Protein AF-A0A0B8QEK5-F1 (afdb_monomer)

Structure (mmCIF, N/CA/C/O backbone):
data_AF-A0A0B8QEK5-F1
#
_entry.id   AF-A0A0B8QEK5-F1
#
loop_
_atom_site.group_PDB
_atom_site.id
_atom_site.type_symbol
_atom_site.label_atom_id
_atom_site.label_alt_id
_atom_site.label_comp_id
_atom_site.label_asym_id
_atom_site.label_entity_id
_atom_site.label_seq_id
_atom_site.pdbx_PDB_ins_code
_atom_site.Cartn_x
_atom_site.Cartn_y
_atom_site.Cartn_z
_atom_site.occupancy
_atom_site.B_iso_or_equiv
_atom_site.auth_seq_id
_atom_site.auth_comp_id
_atom_site.auth_asym_id
_atom_site.auth_atom_id
_atom_site.pdbx_PDB_model_num
ATOM 1 N N . MET A 1 1 ? -25.138 12.484 -10.627 1.00 32.81 1 MET A N 1
ATOM 2 C CA . MET A 1 1 ? -24.199 11.336 -10.615 1.00 32.81 1 MET A CA 1
ATOM 3 C C . MET A 1 1 ? -23.632 11.216 -9.204 1.00 32.81 1 MET A C 1
ATOM 5 O O . MET A 1 1 ? -22.888 12.097 -8.794 1.00 32.81 1 MET A O 1
ATOM 9 N N . LYS A 1 2 ? -24.055 10.220 -8.413 1.00 29.12 2 LYS A N 1
ATOM 10 C CA . LYS A 1 2 ? -23.562 10.038 -7.037 1.00 29.12 2 LYS A CA 1
ATOM 11 C C . 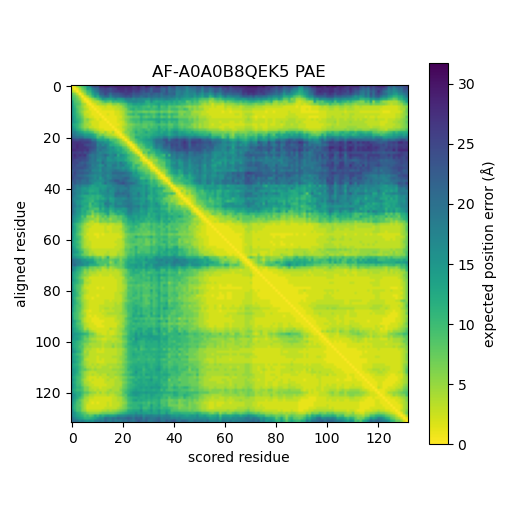LYS A 1 2 ? -22.116 9.535 -7.112 1.00 29.12 2 LYS A C 1
ATOM 13 O O . LYS A 1 2 ? -21.895 8.379 -7.458 1.00 29.12 2 LYS A O 1
ATOM 18 N N . LYS A 1 3 ? -21.126 10.395 -6.843 1.00 40.28 3 LYS A N 1
ATOM 19 C CA . LYS A 1 3 ? -19.766 9.933 -6.532 1.00 40.28 3 LYS A CA 1
ATOM 20 C C . LYS A 1 3 ? -19.880 9.174 -5.212 1.00 40.28 3 LYS A C 1
ATOM 22 O O . LYS A 1 3 ? -19.973 9.802 -4.166 1.00 40.28 3 LYS A O 1
ATOM 27 N N . SER A 1 4 ? -19.983 7.848 -5.280 1.00 42.09 4 SER A N 1
ATOM 28 C CA . SER A 1 4 ? -19.923 6.994 -4.094 1.00 42.09 4 SER A CA 1
ATOM 29 C C . SER A 1 4 ? -18.626 7.340 -3.367 1.00 42.09 4 SER A C 1
ATOM 31 O O . SER A 1 4 ? -17.552 7.192 -3.957 1.00 42.09 4 SER A O 1
ATOM 33 N N . GLN A 1 5 ? -18.730 7.891 -2.156 1.00 52.62 5 GLN A N 1
ATOM 34 C CA . GLN A 1 5 ? -17.585 8.110 -1.278 1.00 52.62 5 GLN A CA 1
ATOM 35 C C . GLN A 1 5 ? -17.054 6.724 -0.914 1.00 52.62 5 GLN A C 1
ATOM 37 O O . GLN A 1 5 ? -17.600 6.052 -0.048 1.00 52.62 5 GLN A O 1
ATOM 42 N N . ARG A 1 6 ? -16.074 6.245 -1.679 1.00 66.69 6 ARG A N 1
ATOM 43 C CA . ARG A 1 6 ? -15.363 5.005 -1.377 1.00 66.69 6 ARG A CA 1
ATOM 44 C C . ARG A 1 6 ? -14.331 5.320 -0.309 1.00 66.69 6 ARG A C 1
ATOM 46 O O . ARG A 1 6 ? -13.632 6.327 -0.442 1.00 66.69 6 ARG A O 1
ATOM 53 N N . VAL A 1 7 ? -14.222 4.466 0.707 1.00 71.38 7 VAL A N 1
ATOM 54 C CA . VAL A 1 7 ? -13.161 4.585 1.714 1.00 71.38 7 VAL A CA 1
ATOM 55 C C . VAL A 1 7 ? -11.827 4.483 0.985 1.00 71.38 7 VAL A C 1
ATOM 57 O O . VAL A 1 7 ? -11.524 3.464 0.356 1.00 71.38 7 VAL A O 1
ATOM 60 N N . THR A 1 8 ? -11.073 5.576 1.007 1.00 80.81 8 THR A N 1
ATOM 61 C CA . THR A 1 8 ? -9.829 5.725 0.254 1.00 80.81 8 THR A CA 1
ATOM 62 C C . THR A 1 8 ? -8.694 5.983 1.233 1.00 80.81 8 THR A C 1
ATOM 64 O O . THR A 1 8 ? -8.921 6.647 2.234 1.00 80.81 8 THR A O 1
ATOM 67 N N . ALA A 1 9 ? -7.505 5.458 0.954 1.00 84.88 9 ALA A N 1
ATOM 68 C CA . ALA A 1 9 ? -6.280 5.725 1.705 1.00 84.88 9 ALA A CA 1
ATOM 69 C C . ALA A 1 9 ? -5.104 5.898 0.738 1.00 84.88 9 ALA A C 1
ATOM 71 O O . ALA A 1 9 ? -5.163 5.412 -0.397 1.00 84.88 9 ALA A O 1
ATOM 72 N N . SER A 1 10 ? -4.042 6.562 1.178 1.00 84.69 10 SER A N 1
ATOM 73 C CA . SER A 1 10 ? -2.761 6.664 0.486 1.00 84.69 10 SER A CA 1
ATOM 74 C C . SER A 1 10 ? -1.644 5.951 1.251 1.00 84.69 10 SER A C 1
ATOM 76 O O . SER A 1 10 ? -1.680 5.821 2.474 1.00 84.69 10 SER A O 1
ATOM 78 N N . PHE A 1 11 ? -0.669 5.427 0.514 1.00 86.94 11 PHE A N 1
ATOM 79 C CA . PHE A 1 11 ? 0.490 4.745 1.072 1.00 86.94 11 PHE A CA 1
ATOM 80 C C . PHE A 1 11 ? 1.716 5.019 0.203 1.00 86.94 11 PHE A C 1
ATOM 82 O O . PHE A 1 11 ? 1.698 4.765 -1.002 1.00 86.94 11 PHE A O 1
ATOM 89 N N . ASP A 1 12 ? 2.780 5.522 0.819 1.00 86.44 12 ASP A N 1
ATOM 90 C CA . ASP A 1 12 ? 4.050 5.781 0.147 1.00 86.44 12 ASP A CA 1
ATOM 91 C C . ASP A 1 12 ? 4.998 4.596 0.377 1.00 86.44 12 ASP A C 1
ATOM 93 O O . ASP A 1 12 ? 5.559 4.417 1.459 1.00 86.44 12 ASP A O 1
ATOM 97 N N . TYR A 1 13 ? 5.136 3.734 -0.634 1.00 87.38 13 TYR A N 1
ATOM 98 C CA . TYR A 1 13 ? 6.005 2.563 -0.543 1.00 87.38 13 TYR A CA 1
ATOM 99 C C . TYR A 1 13 ? 7.488 2.948 -0.587 1.00 87.38 13 TYR A C 1
ATOM 101 O O . TYR A 1 13 ? 8.309 2.260 0.016 1.00 87.38 13 TYR A O 1
ATOM 109 N N . THR A 1 14 ? 7.836 4.060 -1.241 1.00 83.06 14 THR A N 1
ATOM 110 C CA . THR A 1 14 ? 9.199 4.611 -1.249 1.00 83.06 14 THR A CA 1
ATOM 111 C C . THR A 1 14 ? 9.624 4.974 0.161 1.00 83.06 14 THR A C 1
ATOM 113 O O . THR A 1 14 ? 10.667 4.522 0.643 1.00 83.06 14 THR A O 1
ATOM 116 N N . ASP A 1 15 ? 8.771 5.736 0.840 1.00 81.50 15 ASP A N 1
ATOM 117 C CA . ASP A 1 15 ? 9.000 6.142 2.216 1.00 81.50 15 ASP A CA 1
ATOM 118 C C . ASP A 1 15 ? 9.014 4.925 3.152 1.00 81.50 15 ASP A C 1
ATOM 120 O O . ASP A 1 15 ? 9.889 4.800 4.012 1.00 81.50 15 ASP A O 1
ATOM 124 N N . PHE A 1 16 ? 8.125 3.952 2.926 1.00 82.81 16 PHE A N 1
ATOM 125 C CA . PHE A 1 16 ? 8.116 2.707 3.688 1.00 82.81 16 PHE A CA 1
ATOM 126 C C . PHE A 1 16 ? 9.439 1.941 3.561 1.00 82.81 16 PHE A C 1
ATOM 128 O O . PHE A 1 16 ? 9.988 1.501 4.574 1.00 82.81 16 PHE A O 1
ATOM 135 N N . LEU A 1 17 ? 9.982 1.788 2.349 1.00 80.88 17 LEU A N 1
ATOM 136 C CA . LEU A 1 17 ? 11.250 1.088 2.140 1.00 80.88 17 LEU A CA 1
ATOM 137 C C . LEU A 1 17 ? 12.408 1.809 2.833 1.00 80.88 17 LEU A C 1
ATOM 139 O O . LEU A 1 17 ? 13.180 1.157 3.544 1.00 80.88 17 LEU A O 1
ATOM 143 N N . ALA A 1 18 ? 12.485 3.138 2.699 1.00 76.50 18 ALA A N 1
ATOM 144 C CA . ALA A 1 18 ? 13.494 3.951 3.375 1.00 76.50 18 ALA A CA 1
ATOM 145 C C . ALA A 1 18 ? 13.472 3.723 4.897 1.00 76.50 18 ALA A C 1
ATOM 147 O O . ALA A 1 18 ? 14.514 3.465 5.507 1.00 76.50 18 ALA A O 1
ATOM 148 N N . HIS A 1 19 ? 12.283 3.710 5.499 1.00 70.81 19 HIS A N 1
ATOM 149 C CA . HIS A 1 19 ? 12.111 3.587 6.947 1.00 70.81 19 HIS A CA 1
ATOM 150 C C . HIS A 1 19 ? 12.159 2.147 7.473 1.00 70.81 19 HIS A C 1
ATOM 152 O O . HIS A 1 19 ? 12.571 1.921 8.609 1.00 70.81 19 HIS A O 1
ATOM 158 N N . SER A 1 20 ? 11.821 1.146 6.658 1.00 65.31 20 SER A N 1
ATOM 159 C CA . SER A 1 20 ? 11.942 -0.270 7.034 1.00 65.31 20 SER A CA 1
ATOM 160 C C . SER A 1 20 ? 13.398 -0.691 7.304 1.00 65.31 20 SER A C 1
ATOM 162 O O . SER A 1 20 ? 13.641 -1.640 8.053 1.00 65.31 20 SER A O 1
ATOM 164 N N . SER A 1 21 ? 14.365 0.041 6.735 1.00 56.09 21 SER A N 1
ATOM 165 C CA . SER A 1 21 ? 15.806 -0.200 6.873 1.00 56.09 21 SER A CA 1
ATOM 166 C C . SER A 1 21 ? 16.438 0.405 8.140 1.00 56.09 21 SER A C 1
ATOM 168 O O . SER A 1 21 ? 17.497 -0.052 8.574 1.00 56.09 21 SER A O 1
ATOM 170 N N . ALA A 1 22 ? 15.781 1.380 8.784 1.00 48.72 22 ALA A N 1
ATOM 171 C CA . ALA A 1 22 ? 16.305 2.115 9.934 1.00 48.72 22 ALA A CA 1
ATOM 172 C C . ALA A 1 22 ? 15.304 2.094 11.106 1.00 48.72 22 ALA A C 1
ATOM 174 O O . ALA A 1 22 ? 14.267 2.747 11.089 1.00 48.72 22 ALA A O 1
ATOM 175 N N . SER A 1 23 ? 15.614 1.350 12.173 1.00 46.59 23 SER A N 1
ATOM 176 C CA . SER A 1 23 ? 14.868 1.455 13.444 1.00 46.59 23 SER A CA 1
ATOM 177 C C . SER A 1 23 ? 15.036 2.869 14.032 1.00 46.59 23 SER A C 1
ATOM 179 O O . SER A 1 23 ? 16.160 3.370 13.974 1.00 46.59 23 SER A O 1
ATOM 181 N N . PRO A 1 24 ? 14.013 3.522 14.637 1.00 50.78 24 PRO A N 1
ATOM 182 C CA . PRO A 1 24 ? 12.966 2.946 15.490 1.00 50.78 24 PRO A CA 1
ATOM 183 C C . PRO A 1 24 ? 11.511 3.284 15.085 1.00 50.78 24 PRO A C 1
ATOM 185 O O . PRO A 1 24 ? 11.176 4.404 14.710 1.00 50.78 24 PRO A O 1
ATOM 188 N N . ARG A 1 25 ? 10.625 2.300 15.304 1.00 52.59 25 ARG A N 1
ATOM 189 C CA . ARG A 1 25 ? 9.188 2.200 14.946 1.00 52.59 25 ARG A CA 1
ATOM 190 C C . ARG A 1 25 ? 8.222 3.301 15.458 1.00 52.59 25 ARG A C 1
ATOM 192 O O . ARG A 1 25 ? 7.019 3.100 15.381 1.00 52.59 25 ARG A O 1
ATOM 199 N N . TRP A 1 26 ? 8.697 4.421 16.011 1.00 50.25 26 TRP A N 1
ATOM 200 C CA . TRP A 1 26 ? 7.868 5.307 16.855 1.00 50.25 26 TRP A CA 1
ATOM 201 C C . TRP A 1 26 ? 7.942 6.813 16.540 1.00 50.25 26 TRP A C 1
ATOM 203 O O . TRP A 1 26 ? 7.374 7.599 17.286 1.00 50.25 26 TRP A O 1
ATOM 213 N N . ARG A 1 27 ? 8.621 7.261 15.470 1.00 50.34 27 ARG A N 1
ATOM 214 C CA . ARG A 1 27 ? 8.819 8.712 15.220 1.00 50.34 27 ARG A CA 1
ATOM 215 C C . ARG A 1 27 ? 7.979 9.346 14.101 1.00 50.34 27 ARG A C 1
ATOM 217 O O . ARG A 1 27 ? 8.157 10.535 13.864 1.00 50.34 27 ARG A O 1
ATOM 224 N N . PHE A 1 28 ? 7.083 8.608 13.437 1.00 50.16 28 PHE A N 1
ATOM 225 C CA . PHE A 1 28 ? 6.453 9.093 12.192 1.00 50.16 28 PHE A CA 1
ATOM 226 C C . PHE A 1 28 ? 4.932 9.248 12.186 1.00 50.16 28 PHE A C 1
ATOM 228 O O . PHE A 1 28 ? 4.422 9.891 11.272 1.00 50.16 28 PHE A O 1
ATOM 235 N N . ILE A 1 29 ? 4.201 8.762 13.191 1.00 51.19 29 ILE A N 1
ATOM 236 C CA . ILE A 1 29 ? 2.746 8.996 13.239 1.00 51.19 29 ILE A CA 1
ATOM 237 C C . ILE A 1 29 ? 2.437 10.505 13.296 1.00 51.19 29 ILE A C 1
ATOM 239 O O . ILE A 1 29 ? 1.539 10.971 12.602 1.00 51.19 29 ILE A O 1
ATOM 243 N N . ASP A 1 30 ? 3.258 11.291 13.997 1.00 50.12 30 ASP A N 1
ATOM 244 C CA . ASP A 1 30 ? 3.105 12.752 14.047 1.00 50.12 30 ASP A CA 1
ATOM 245 C C . ASP A 1 30 ? 3.540 13.462 12.747 1.00 50.12 30 ASP A C 1
ATOM 247 O O . ASP A 1 30 ? 3.123 14.587 12.484 1.00 50.12 30 ASP A O 1
ATOM 251 N N . ALA A 1 31 ? 4.365 12.826 11.903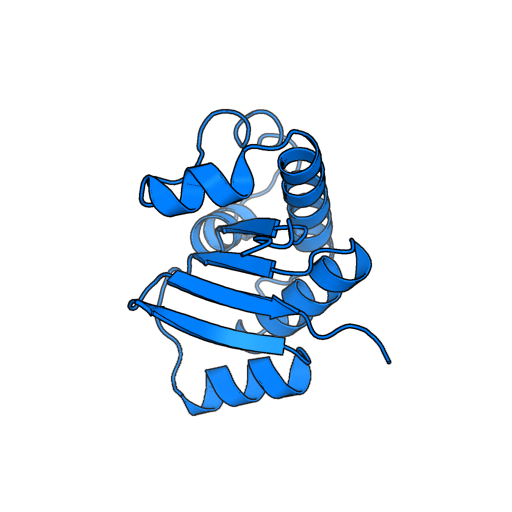 1.00 50.16 31 ALA A N 1
ATOM 252 C CA . ALA A 1 31 ? 4.882 13.433 10.672 1.00 50.16 31 ALA A CA 1
ATOM 253 C C . ALA A 1 31 ? 3.958 13.213 9.463 1.00 50.16 31 ALA A C 1
ATOM 255 O O . ALA A 1 31 ? 3.847 14.104 8.622 1.00 50.16 31 ALA A O 1
ATOM 256 N N . LEU A 1 32 ? 3.218 12.098 9.404 1.00 52.53 32 LEU A N 1
ATOM 257 C CA . LEU A 1 32 ? 2.184 11.875 8.378 1.00 52.53 32 LEU A CA 1
ATOM 258 C C . LEU A 1 32 ? 1.073 12.944 8.413 1.00 52.53 32 LEU A C 1
ATOM 260 O O . LEU A 1 32 ? 0.418 13.179 7.403 1.00 52.53 32 LEU A O 1
ATOM 264 N N . GLN A 1 33 ? 0.915 13.662 9.532 1.00 49.91 33 GLN A N 1
ATOM 265 C CA . GLN A 1 33 ? -0.041 14.768 9.674 1.00 49.91 33 GLN A CA 1
ATOM 266 C C . GLN A 1 33 ? 0.279 15.998 8.799 1.00 49.91 33 GLN A C 1
ATOM 268 O O . GLN A 1 33 ? -0.599 16.829 8.574 1.00 49.91 33 GLN A O 1
ATOM 273 N N . SER A 1 34 ? 1.518 16.145 8.309 1.00 45.25 34 SER A N 1
ATOM 274 C CA . SER A 1 34 ? 1.980 17.352 7.593 1.00 45.25 34 SER A CA 1
ATOM 275 C C . SER A 1 34 ? 2.364 17.096 6.133 1.00 45.25 34 SER A C 1
ATOM 277 O O . SER A 1 34 ? 2.331 18.006 5.301 1.00 45.25 34 SER A O 1
ATOM 279 N N . ILE A 1 35 ? 2.698 15.851 5.793 1.00 45.41 35 ILE A N 1
ATOM 280 C CA . ILE A 1 35 ? 3.252 15.490 4.489 1.00 45.41 35 ILE A CA 1
ATOM 281 C C . ILE A 1 35 ? 2.210 14.682 3.716 1.00 45.41 35 ILE A C 1
ATOM 283 O O . ILE A 1 35 ? 2.395 13.509 3.418 1.00 45.41 35 ILE A O 1
ATOM 287 N N . ALA A 1 36 ? 1.086 15.316 3.375 1.00 50.56 36 ALA A N 1
ATOM 288 C CA . ALA A 1 36 ? 0.316 14.818 2.242 1.00 50.56 36 ALA A CA 1
ATOM 289 C C . ALA A 1 36 ? 1.254 14.912 1.026 1.00 50.56 36 ALA A C 1
ATOM 291 O O . ALA A 1 36 ? 1.694 16.029 0.718 1.00 50.56 36 ALA A O 1
ATOM 292 N N . PRO A 1 37 ? 1.603 13.801 0.353 1.00 49.38 37 PRO A N 1
ATOM 293 C CA . PRO A 1 37 ? 2.473 13.870 -0.813 1.00 49.38 37 PRO A CA 1
ATOM 294 C C . PRO A 1 37 ? 1.861 14.829 -1.837 1.00 49.38 37 PRO A C 1
ATOM 296 O O . PRO A 1 37 ? 0.645 15.065 -1.828 1.00 49.38 37 PRO A O 1
ATOM 299 N N . ILE A 1 38 ? 2.696 15.433 -2.691 1.00 47.56 38 ILE A N 1
ATOM 300 C CA . ILE A 1 38 ? 2.279 16.429 -3.693 1.00 47.56 38 ILE A CA 1
ATOM 301 C C . ILE A 1 38 ? 1.492 15.719 -4.803 1.00 47.56 38 ILE A C 1
ATOM 303 O O . ILE A 1 38 ? 1.925 15.544 -5.934 1.00 47.56 38 ILE A O 1
ATOM 307 N N . PHE A 1 39 ? 0.300 15.276 -4.449 1.00 55.53 39 PHE A N 1
ATOM 308 C CA . PHE A 1 39 ? -0.671 14.653 -5.308 1.00 55.53 39 PHE A CA 1
ATOM 309 C C . PHE A 1 39 ? -1.534 15.746 -5.925 1.00 55.53 39 PHE A C 1
ATOM 311 O O . PHE A 1 39 ? -1.868 16.741 -5.272 1.00 55.53 39 PHE A O 1
ATOM 318 N N . SER A 1 40 ? -1.922 15.561 -7.189 1.00 51.47 40 SER A N 1
ATOM 319 C CA . SER A 1 40 ? -2.752 16.529 -7.912 1.00 51.47 40 SER A CA 1
ATOM 320 C C . SER A 1 40 ? -3.971 16.971 -7.081 1.00 51.47 40 SER A C 1
ATOM 322 O O . SER A 1 40 ? -4.558 16.190 -6.328 1.00 51.47 40 SER A O 1
ATOM 324 N N . THR A 1 41 ? -4.411 18.221 -7.239 1.00 52.88 41 THR A N 1
ATOM 325 C CA . THR A 1 41 ? -5.532 18.819 -6.481 1.00 52.88 41 THR A CA 1
ATOM 326 C C . THR A 1 41 ? -6.815 17.973 -6.524 1.00 52.88 41 THR A C 1
ATOM 328 O O . THR A 1 41 ? -7.614 17.982 -5.588 1.00 52.88 41 THR A O 1
ATOM 331 N N . THR A 1 42 ? -7.002 17.182 -7.586 1.00 55.03 42 THR A N 1
ATOM 332 C CA . THR A 1 42 ? -8.147 16.270 -7.731 1.00 55.03 42 THR A CA 1
ATOM 333 C C . THR A 1 42 ? -8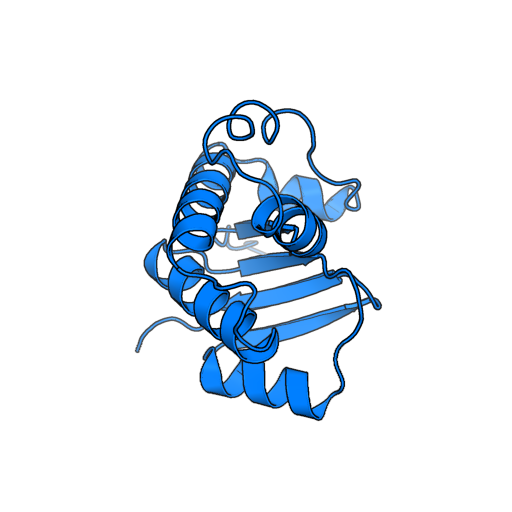.079 15.027 -6.833 1.00 55.03 42 THR A C 1
ATOM 335 O O . THR A 1 42 ? -9.127 14.479 -6.489 1.00 55.03 42 THR A O 1
ATOM 338 N N . TRP A 1 43 ? -6.878 14.596 -6.433 1.00 56.16 43 TRP A N 1
ATOM 339 C CA . TRP A 1 43 ? -6.638 13.445 -5.552 1.00 56.16 43 TRP A CA 1
ATOM 340 C C . TRP A 1 43 ? -6.810 13.832 -4.084 1.00 56.16 43 TRP A C 1
ATOM 342 O O . TRP A 1 43 ? -7.498 13.129 -3.347 1.00 56.16 43 TRP A O 1
ATOM 352 N N . ARG A 1 44 ? -6.323 15.019 -3.694 1.00 56.69 44 ARG A N 1
ATOM 353 C CA . ARG A 1 44 ? -6.522 15.576 -2.342 1.00 56.69 44 ARG A CA 1
ATOM 354 C C . ARG A 1 44 ? -8.002 15.668 -1.972 1.00 56.69 44 ARG A C 1
ATOM 356 O O . ARG A 1 44 ? -8.395 15.311 -0.868 1.00 56.69 44 ARG A O 1
ATOM 363 N N . HIS A 1 45 ? -8.846 16.057 -2.927 1.00 55.88 45 HIS A N 1
ATOM 364 C CA . HIS A 1 45 ? -10.290 16.165 -2.709 1.00 55.88 45 HIS A CA 1
ATOM 365 C C . HIS A 1 45 ? -10.997 14.805 -2.521 1.00 55.88 45 HIS A C 1
ATOM 367 O O . HIS A 1 45 ? -12.126 14.765 -2.046 1.00 55.88 45 HIS A O 1
ATOM 373 N N . GLN A 1 46 ? -10.364 13.689 -2.907 1.00 56.25 46 GLN A N 1
ATOM 374 C CA . GLN A 1 46 ? -10.877 12.330 -2.679 1.00 56.25 46 GLN A CA 1
ATOM 375 C C . GLN A 1 46 ? -10.489 11.775 -1.297 1.00 56.25 46 GLN A C 1
ATOM 377 O O . GLN A 1 46 ? -11.156 10.861 -0.824 1.00 56.25 46 GLN A O 1
ATOM 382 N N . LEU A 1 47 ? -9.446 12.329 -0.666 1.00 60.81 47 LEU A N 1
ATOM 383 C CA . LEU A 1 47 ? -8.852 11.832 0.581 1.00 60.81 47 LEU A CA 1
ATOM 384 C C . LEU A 1 47 ? -9.219 12.667 1.821 1.00 60.81 47 LEU A C 1
ATOM 386 O O . LEU A 1 47 ? -9.081 12.170 2.928 1.00 60.81 47 LEU A O 1
ATOM 390 N N . ALA A 1 48 ? -9.714 13.899 1.657 1.00 55.94 48 ALA A N 1
ATOM 391 C CA . ALA A 1 48 ? -9.837 14.919 2.712 1.00 55.94 48 ALA A CA 1
ATOM 392 C C . ALA A 1 48 ? -10.886 14.680 3.834 1.00 55.94 48 ALA A C 1
ATOM 394 O O . ALA A 1 48 ? -11.391 15.645 4.403 1.00 55.94 48 ALA A O 1
ATOM 395 N N . SER A 1 49 ? -11.241 13.437 4.165 1.00 61.03 49 SER A N 1
ATOM 396 C CA . SER A 1 49 ? -12.069 13.120 5.341 1.00 61.03 49 SER A CA 1
ATOM 397 C C . SER A 1 49 ? -11.218 12.636 6.512 1.00 61.03 49 SER A C 1
ATOM 399 O O . SER A 1 49 ? -10.300 11.854 6.304 1.00 61.03 49 SER A O 1
ATOM 401 N N . GLU A 1 50 ? -11.572 13.010 7.743 1.00 57.53 50 GLU A N 1
ATOM 402 C CA . GLU A 1 50 ? -10.890 12.563 8.976 1.00 57.53 50 GLU A CA 1
ATOM 403 C C . GLU A 1 50 ? -10.794 11.026 9.062 1.00 57.53 50 GLU A C 1
ATOM 405 O O . GLU A 1 50 ? -9.743 10.480 9.379 1.00 57.53 50 GLU A O 1
AT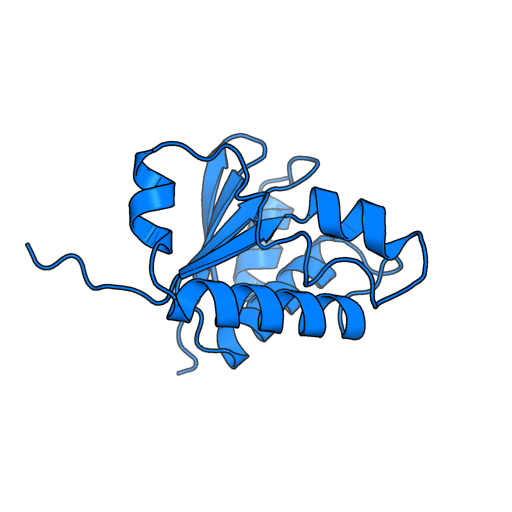OM 410 N N . SER A 1 51 ? -11.840 10.314 8.621 1.00 65.25 51 SER A N 1
ATOM 411 C CA . SER A 1 51 ? -11.849 8.844 8.540 1.00 65.25 51 SER A CA 1
ATOM 412 C C . SER A 1 51 ? -10.788 8.253 7.599 1.00 65.25 51 SER A C 1
ATOM 414 O O . SER A 1 51 ? -10.506 7.061 7.702 1.00 65.25 51 SER A O 1
ATOM 416 N N . THR A 1 52 ? -10.248 9.020 6.652 1.00 67.00 52 THR A N 1
ATOM 417 C CA . THR A 1 52 ? -9.167 8.568 5.761 1.00 67.00 52 THR A CA 1
ATOM 418 C C . THR A 1 52 ? -7.842 8.545 6.506 1.00 67.00 52 THR A C 1
ATOM 420 O O . THR A 1 52 ? -7.118 7.558 6.423 1.00 67.00 52 THR A O 1
ATOM 423 N N . GLN A 1 53 ? -7.562 9.599 7.275 1.00 65.88 53 GLN A N 1
ATOM 424 C CA . GLN A 1 53 ? -6.308 9.758 8.008 1.00 65.88 53 GLN A CA 1
ATOM 425 C C . GLN A 1 53 ? -6.110 8.621 9.020 1.00 65.88 53 GLN A C 1
ATOM 427 O O . GLN A 1 53 ? -5.043 8.011 9.071 1.00 65.88 53 GLN A O 1
ATOM 432 N N . ASP A 1 54 ? -7.172 8.253 9.742 1.00 76.69 54 ASP A N 1
ATOM 433 C CA . ASP A 1 54 ? -7.137 7.127 10.683 1.00 76.69 54 ASP A CA 1
ATOM 434 C C . ASP A 1 54 ? -6.816 5.797 9.979 1.00 76.69 54 ASP A C 1
ATOM 436 O O . ASP A 1 54 ? -6.101 4.948 10.511 1.00 76.69 54 ASP A O 1
ATOM 440 N N . LYS A 1 55 ? -7.326 5.594 8.758 1.00 82.75 55 LYS A N 1
ATOM 441 C CA . LYS A 1 55 ? -7.084 4.371 7.975 1.00 82.75 55 LYS A CA 1
ATOM 442 C C . LYS A 1 55 ? -5.671 4.321 7.413 1.00 82.75 55 LYS A C 1
ATOM 444 O O . LYS A 1 55 ? -5.080 3.247 7.393 1.00 82.75 55 LYS A O 1
ATOM 449 N N . GLU A 1 56 ? -5.129 5.452 6.976 1.00 84.19 56 GLU A N 1
ATOM 450 C CA . GLU A 1 56 ? -3.737 5.551 6.531 1.00 84.19 56 GLU A CA 1
ATOM 451 C C . GLU A 1 56 ? -2.786 5.200 7.675 1.00 84.19 56 GLU A C 1
ATOM 453 O O . GLU A 1 56 ? -1.933 4.328 7.510 1.00 84.19 56 GLU A O 1
ATOM 458 N N . GLN A 1 57 ? -2.993 5.785 8.857 1.00 81.69 57 GLN A N 1
ATOM 459 C CA . GLN A 1 57 ? -2.182 5.486 10.035 1.00 81.69 57 GLN A CA 1
ATOM 460 C C . GLN A 1 57 ? -2.250 3.997 10.413 1.00 81.69 57 GLN A C 1
ATOM 462 O O . GLN A 1 57 ? -1.214 3.346 10.559 1.00 81.69 57 GLN A O 1
ATOM 467 N N . LEU A 1 58 ? -3.456 3.425 10.510 1.00 85.38 58 LEU A N 1
ATOM 468 C CA . LEU A 1 58 ? -3.633 2.002 10.821 1.00 85.38 58 LEU A CA 1
ATOM 469 C C . LEU A 1 58 ? -2.982 1.088 9.772 1.00 85.38 58 LEU A C 1
ATOM 471 O O . LEU A 1 58 ? -2.455 0.017 10.104 1.00 85.38 58 LEU A O 1
ATOM 475 N N . LEU A 1 59 ? -3.022 1.473 8.493 1.00 89.25 59 LEU A N 1
ATOM 476 C CA . LEU A 1 59 ? -2.392 0.726 7.408 1.00 89.25 59 LEU A CA 1
ATOM 477 C C . LEU A 1 59 ? -0.871 0.754 7.537 1.00 89.25 59 LEU A C 1
ATOM 479 O O . LEU A 1 59 ? -0.238 -0.296 7.420 1.00 89.25 59 LEU A O 1
ATOM 483 N N . TRP A 1 60 ? -0.304 1.920 7.839 1.00 86.81 60 TRP A N 1
ATOM 484 C CA . TRP A 1 60 ? 1.120 2.112 8.101 1.00 86.81 60 TRP A CA 1
ATOM 485 C C . TRP A 1 60 ? 1.623 1.290 9.283 1.00 86.81 60 TRP A C 1
ATOM 487 O O . TRP A 1 60 ? 2.588 0.535 9.141 1.00 86.81 60 TRP A O 1
ATOM 497 N N . GLU A 1 61 ? 0.940 1.356 10.424 1.00 84.56 61 GLU A N 1
ATOM 498 C CA . GLU A 1 61 ? 1.281 0.559 11.606 1.00 84.56 61 GLU A CA 1
ATOM 499 C C . GLU A 1 61 ? 1.258 -0.942 11.291 1.00 84.56 61 GLU A C 1
ATOM 501 O O . GLU A 1 61 ? 2.192 -1.678 11.617 1.00 84.56 61 GLU A O 1
ATOM 506 N N . SER A 1 62 ? 0.226 -1.395 10.574 1.00 88.38 62 SER A N 1
ATOM 507 C CA . SER A 1 62 ? 0.115 -2.793 10.155 1.00 88.38 62 SER A CA 1
ATOM 508 C C . SER A 1 62 ? 1.228 -3.192 9.182 1.00 88.38 62 SER A C 1
ATOM 510 O O . SER A 1 62 ? 1.781 -4.289 9.288 1.00 88.38 62 SER A O 1
ATOM 512 N N . ALA A 1 63 ? 1.583 -2.319 8.238 1.00 89.38 63 ALA A N 1
ATOM 513 C CA . ALA A 1 63 ? 2.636 -2.574 7.264 1.00 89.38 63 ALA A CA 1
ATOM 514 C C . ALA A 1 63 ? 4.008 -2.735 7.939 1.00 89.38 63 ALA A C 1
ATOM 516 O O . ALA A 1 63 ? 4.720 -3.691 7.638 1.00 89.38 63 ALA A O 1
ATOM 517 N N . LEU A 1 64 ? 4.338 -1.889 8.920 1.00 84.88 64 LEU A N 1
ATOM 518 C CA . LEU A 1 64 ? 5.587 -1.968 9.697 1.00 84.88 64 LEU A CA 1
ATOM 519 C C . LEU A 1 64 ? 5.744 -3.271 10.498 1.00 84.88 64 LEU A C 1
ATOM 521 O O . LEU A 1 64 ? 6.863 -3.666 10.842 1.00 84.88 64 LEU A O 1
ATOM 525 N N . VAL A 1 65 ? 4.630 -3.924 10.833 1.00 83.44 65 VAL A N 1
ATOM 526 C CA . VAL A 1 65 ? 4.618 -5.208 11.548 1.00 83.44 65 VAL A CA 1
ATOM 527 C C . VAL A 1 65 ? 4.664 -6.391 10.581 1.00 83.44 65 VAL A C 1
ATOM 529 O O . VAL A 1 65 ? 5.256 -7.423 10.893 1.00 83.44 65 VAL A O 1
ATOM 532 N N . HIS A 1 66 ? 4.014 -6.272 9.422 1.00 84.19 66 HIS A N 1
ATOM 533 C CA . HIS A 1 66 ? 3.694 -7.420 8.577 1.00 84.19 66 HIS A CA 1
ATOM 534 C C . HIS A 1 66 ? 4.436 -7.491 7.244 1.00 84.19 66 HIS A C 1
ATOM 536 O O . HIS A 1 66 ? 4.424 -8.569 6.643 1.00 84.19 66 HIS A O 1
ATOM 542 N N . LEU A 1 67 ? 5.023 -6.399 6.761 1.00 86.00 67 LEU A N 1
ATOM 543 C CA . LEU A 1 67 ? 5.872 -6.401 5.571 1.00 86.00 67 LEU A CA 1
ATOM 544 C C . LEU A 1 67 ? 7.323 -6.670 5.977 1.00 86.00 67 LEU A C 1
ATOM 546 O O . LEU A 1 67 ? 7.746 -6.310 7.074 1.00 86.00 67 LEU A O 1
ATOM 550 N N . SER A 1 68 ? 8.080 -7.326 5.099 1.00 75.69 68 SER A N 1
ATOM 551 C CA . SER A 1 68 ? 9.489 -7.638 5.355 1.00 75.69 68 SER A CA 1
ATOM 552 C C . SER A 1 68 ? 10.365 -7.068 4.258 1.00 75.69 68 SER A C 1
ATOM 554 O O . SER A 1 68 ? 10.127 -7.350 3.087 1.00 75.69 68 SER A O 1
ATOM 556 N N . SER A 1 69 ? 11.441 -6.377 4.628 1.00 68.88 69 SER A N 1
ATOM 557 C CA . SER A 1 69 ? 12.490 -5.962 3.687 1.00 68.88 69 SER A CA 1
ATOM 558 C C . SER A 1 69 ? 13.246 -7.145 3.064 1.00 68.88 69 SER A C 1
ATOM 560 O O . SER A 1 69 ? 13.947 -6.973 2.075 1.00 68.88 69 SER A O 1
ATOM 562 N N . THR A 1 70 ? 13.103 -8.355 3.617 1.00 67.75 70 THR A N 1
ATOM 563 C CA . THR A 1 70 ? 13.708 -9.582 3.073 1.00 67.75 70 THR A CA 1
ATOM 564 C C . THR A 1 70 ? 12.814 -10.316 2.072 1.00 67.75 70 THR A C 1
ATOM 566 O O . THR A 1 70 ? 13.261 -11.288 1.467 1.00 67.75 70 THR A O 1
ATOM 569 N N . ASN A 1 71 ? 11.543 -9.924 1.943 1.00 75.50 71 ASN A N 1
ATOM 570 C CA . ASN A 1 71 ? 10.624 -10.503 0.966 1.00 75.50 71 ASN A CA 1
ATOM 571 C C . ASN A 1 71 ? 10.656 -9.681 -0.321 1.00 75.50 71 ASN A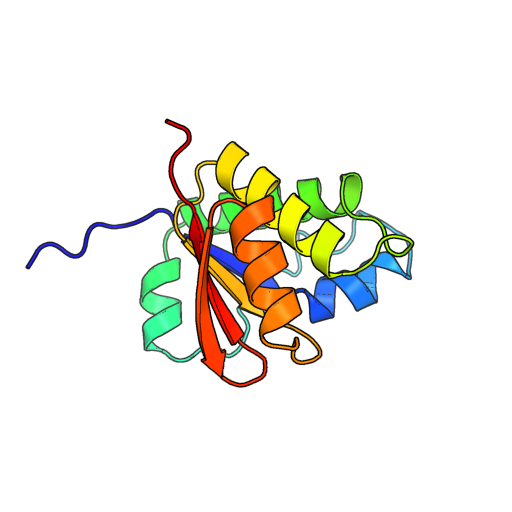 C 1
ATOM 573 O O . ASN A 1 71 ? 10.829 -8.468 -0.271 1.00 75.50 71 ASN A O 1
ATOM 577 N N . GLY A 1 72 ? 10.414 -10.331 -1.461 1.00 83.81 72 GLY A N 1
ATOM 578 C CA . GLY A 1 72 ? 10.254 -9.623 -2.730 1.00 83.81 72 GLY A CA 1
ATOM 579 C C . GLY A 1 72 ? 9.074 -8.650 -2.688 1.00 83.81 72 GLY A C 1
ATOM 580 O O . GLY A 1 72 ? 8.030 -8.945 -2.093 1.00 83.81 72 GLY A O 1
ATOM 581 N N . ASP A 1 73 ? 9.226 -7.509 -3.350 1.00 86.62 73 ASP A N 1
ATOM 582 C CA . ASP A 1 73 ? 8.271 -6.405 -3.276 1.00 86.62 73 ASP A CA 1
ATOM 583 C C . ASP A 1 73 ? 6.868 -6.776 -3.762 1.00 86.62 73 ASP A C 1
ATOM 585 O O . ASP A 1 73 ? 5.884 -6.371 -3.153 1.00 86.62 73 ASP A O 1
ATOM 589 N N . GLU A 1 74 ? 6.739 -7.667 -4.745 1.00 87.94 74 GLU A N 1
ATOM 590 C CA . GLU A 1 74 ? 5.442 -8.228 -5.155 1.00 87.94 74 GLU A CA 1
ATOM 591 C C . GLU A 1 74 ? 4.684 -8.895 -3.995 1.00 87.94 74 GLU A C 1
ATOM 593 O O . GLU A 1 74 ? 3.462 -8.767 -3.855 1.00 87.94 74 GLU A O 1
ATOM 598 N N . SER A 1 75 ? 5.411 -9.626 -3.142 1.00 87.38 75 SER A N 1
ATOM 599 C CA . SER A 1 75 ? 4.836 -10.305 -1.979 1.00 87.38 75 SER A CA 1
ATOM 600 C C . SER A 1 75 ? 4.458 -9.304 -0.893 1.00 87.38 75 SER A C 1
ATOM 602 O O . SER A 1 75 ? 3.400 -9.451 -0.272 1.00 87.38 75 SER A O 1
ATOM 604 N N . ASN A 1 76 ? 5.279 -8.270 -0.694 1.00 90.31 76 ASN A N 1
ATOM 605 C CA . ASN A 1 76 ? 4.971 -7.180 0.226 1.00 90.31 76 ASN A CA 1
ATOM 606 C C . ASN A 1 76 ? 3.738 -6.399 -0.229 1.00 90.31 76 ASN A C 1
ATOM 608 O O . ASN A 1 76 ? 2.801 -6.243 0.552 1.00 90.31 76 ASN A O 1
ATOM 612 N N . LEU A 1 77 ? 3.669 -6.000 -1.497 1.00 92.19 77 LEU A N 1
ATOM 613 C CA . LEU A 1 77 ? 2.519 -5.301 -2.063 1.00 92.19 77 LEU A CA 1
ATOM 614 C C . LEU A 1 77 ? 1.255 -6.158 -1.990 1.00 92.19 77 LEU A C 1
ATOM 616 O O . LEU A 1 77 ? 0.223 -5.694 -1.510 1.00 92.19 77 LEU A O 1
ATOM 620 N N . SER A 1 78 ? 1.335 -7.445 -2.334 1.00 91.06 78 SER A N 1
ATOM 621 C CA . SER A 1 78 ? 0.210 -8.379 -2.172 1.00 91.06 78 SER A CA 1
ATOM 622 C C . SER A 1 78 ? -0.288 -8.455 -0.724 1.00 91.06 78 SER A C 1
ATOM 624 O O . SER A 1 78 ? -1.487 -8.613 -0.475 1.00 91.06 78 SER A O 1
ATOM 626 N N . ARG A 1 79 ? 0.620 -8.362 0.256 1.00 91.69 79 ARG A N 1
ATOM 627 C CA . ARG A 1 79 ? 0.282 -8.358 1.682 1.00 91.6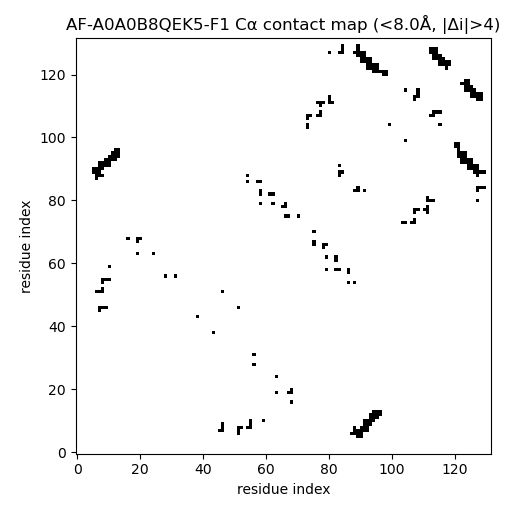9 79 ARG A CA 1
ATOM 628 C C . ARG A 1 79 ? -0.292 -7.015 2.126 1.00 91.69 79 ARG A C 1
ATOM 630 O O . ARG A 1 79 ? -1.293 -7.022 2.838 1.00 91.69 79 ARG A O 1
ATOM 637 N N . LEU A 1 80 ? 0.239 -5.900 1.630 1.00 93.19 80 LEU A N 1
ATOM 638 C CA . LEU A 1 80 ? -0.314 -4.560 1.826 1.00 93.19 80 LEU A CA 1
ATOM 639 C C . LEU A 1 80 ? -1.775 -4.491 1.355 1.00 93.19 80 LEU A C 1
ATOM 641 O O . LEU A 1 80 ? -2.637 -4.033 2.102 1.00 93.19 80 LEU A O 1
ATOM 645 N N . MET A 1 81 ? -2.097 -5.069 0.191 1.00 93.75 81 MET A N 1
ATOM 646 C CA . MET A 1 81 ? -3.482 -5.130 -0.306 1.00 93.75 81 MET A CA 1
ATOM 647 C C . MET A 1 81 ? -4.417 -5.921 0.617 1.00 93.75 81 MET A C 1
ATOM 649 O O . MET A 1 81 ? -5.605 -5.611 0.742 1.00 93.75 81 MET A O 1
ATOM 653 N N . LYS A 1 82 ? -3.906 -6.966 1.278 1.00 91.50 82 LYS A N 1
ATOM 654 C CA . LYS A 1 82 ? -4.679 -7.750 2.254 1.00 91.50 82 LYS A CA 1
ATOM 655 C C . LYS A 1 82 ? -4.914 -6.959 3.541 1.00 91.50 82 LYS A C 1
ATOM 657 O O . LYS A 1 82 ? -6.033 -6.988 4.051 1.00 91.50 82 LYS A O 1
ATOM 662 N N . LEU A 1 83 ? -3.905 -6.231 4.022 1.00 92.62 83 LEU A N 1
ATOM 663 C CA . LEU A 1 83 ? -4.028 -5.347 5.185 1.00 92.62 83 LEU A CA 1
ATOM 664 C C . LEU A 1 83 ? -5.058 -4.249 4.921 1.00 92.62 83 LEU A C 1
ATOM 666 O O . LEU A 1 83 ? -6.004 -4.104 5.693 1.00 92.62 83 LEU A O 1
ATOM 670 N N . ALA A 1 84 ? -4.959 -3.571 3.778 1.00 91.44 84 ALA A N 1
ATOM 671 C CA . ALA A 1 84 ? -5.888 -2.513 3.407 1.00 91.44 84 ALA A CA 1
ATOM 672 C C . ALA A 1 84 ? -7.343 -3.017 3.335 1.00 91.44 84 ALA A C 1
ATOM 674 O O . ALA A 1 84 ? -8.248 -2.402 3.900 1.00 91.44 84 ALA A O 1
ATOM 675 N N . ARG A 1 85 ? -7.566 -4.212 2.768 1.00 91.31 85 ARG A N 1
ATOM 676 C CA . ARG A 1 85 ? -8.886 -4.868 2.785 1.00 91.31 85 ARG A CA 1
ATOM 677 C C . ARG A 1 85 ? -9.401 -5.123 4.197 1.00 91.31 85 ARG A C 1
ATOM 679 O O . ARG A 1 85 ? -10.568 -4.867 4.468 1.00 91.31 85 ARG A O 1
ATOM 686 N N . SER A 1 86 ? -8.549 -5.644 5.081 1.00 90.31 86 SER A N 1
ATOM 687 C CA . SER A 1 86 ? -8.935 -5.969 6.461 1.00 90.31 86 SER A CA 1
ATOM 688 C C . SER A 1 86 ? -9.362 -4.734 7.257 1.00 90.31 86 SER A C 1
ATOM 690 O O . SER A 1 86 ? -10.168 -4.831 8.176 1.00 90.31 86 SER A O 1
ATOM 692 N N . GLN A 1 87 ? -8.875 -3.562 6.848 1.00 88.88 87 GLN A N 1
ATOM 693 C CA . GLN A 1 87 ? -9.209 -2.274 7.442 1.00 88.88 87 GLN A CA 1
ATOM 694 C C . GLN A 1 87 ? -10.404 -1.589 6.759 1.00 88.88 87 GLN A C 1
ATOM 696 O O . GLN A 1 87 ? -10.797 -0.499 7.175 1.00 88.88 87 GLN A O 1
ATOM 701 N N . GLY A 1 88 ? -11.012 -2.215 5.745 1.00 86.62 88 GLY A N 1
ATOM 702 C CA . GLY A 1 88 ? -12.155 -1.668 5.011 1.00 86.62 88 GLY A CA 1
ATOM 703 C C . GLY A 1 88 ? -11.786 -0.593 3.986 1.00 86.62 88 GLY A C 1
ATOM 704 O O . GLY A 1 88 ? -12.651 0.182 3.589 1.00 86.62 88 GLY A O 1
ATOM 705 N N . ILE A 1 89 ? -10.520 -0.520 3.565 1.00 88.88 89 ILE A N 1
ATOM 706 C CA 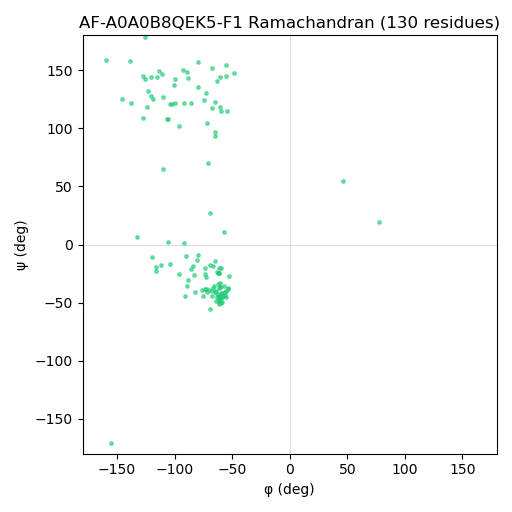. ILE A 1 89 ? -10.096 0.372 2.484 1.00 88.88 89 ILE A CA 1
ATOM 707 C C . ILE A 1 89 ? -10.570 -0.235 1.161 1.00 88.88 89 ILE A C 1
ATOM 709 O O . ILE A 1 89 ? -10.263 -1.381 0.836 1.00 88.88 89 ILE A O 1
ATOM 713 N N . GLU A 1 90 ? -11.326 0.535 0.384 1.00 88.75 90 GLU A N 1
ATOM 714 C CA . GLU A 1 90 ? -11.845 0.109 -0.921 1.00 88.75 90 GLU A CA 1
ATOM 715 C C . GLU A 1 90 ? -10.958 0.585 -2.074 1.00 88.75 90 GLU A C 1
ATOM 717 O O . GLU A 1 90 ? -10.947 -0.005 -3.159 1.00 88.75 90 GLU A O 1
ATOM 722 N N . CYS A 1 91 ? -10.226 1.677 -1.855 1.00 88.38 91 CYS A N 1
ATOM 723 C CA . CYS A 1 91 ? -9.321 2.265 -2.826 1.00 88.38 91 CYS A CA 1
ATOM 724 C C . CYS A 1 91 ? -8.019 2.692 -2.143 1.00 88.38 91 CYS A C 1
ATOM 726 O O . CYS A 1 91 ? -8.038 3.515 -1.236 1.00 88.38 91 CYS A O 1
ATOM 728 N N . LEU A 1 92 ? -6.890 2.167 -2.605 1.00 89.69 92 LEU A N 1
ATOM 729 C CA . LEU A 1 92 ? -5.561 2.534 -2.135 1.00 89.69 92 LEU A CA 1
ATOM 730 C C . LEU A 1 92 ? -4.824 3.305 -3.235 1.00 89.69 92 LEU A C 1
ATOM 732 O O . LEU A 1 92 ? -4.748 2.845 -4.377 1.00 89.69 92 LEU A O 1
ATOM 736 N N . MET A 1 93 ? -4.317 4.486 -2.900 1.00 88.44 93 MET A N 1
ATOM 737 C CA . MET A 1 93 ? -3.373 5.244 -3.720 1.00 88.44 93 MET A CA 1
ATOM 738 C C . MET A 1 93 ? -1.968 4.860 -3.283 1.00 88.44 93 MET A C 1
ATOM 740 O O . MET A 1 93 ? -1.648 4.988 -2.106 1.00 88.44 93 MET A O 1
ATOM 744 N N . LEU A 1 94 ? -1.162 4.354 -4.206 1.00 88.75 94 LEU A N 1
ATOM 745 C CA . LEU A 1 94 ? 0.158 3.822 -3.897 1.00 88.75 94 LEU A CA 1
ATOM 746 C C . LEU A 1 94 ? 1.219 4.590 -4.683 1.00 88.75 94 LEU A C 1
ATOM 748 O O . LEU A 1 94 ? 1.095 4.689 -5.903 1.00 88.75 94 LEU A O 1
ATOM 752 N N . SER A 1 95 ? 2.236 5.092 -3.987 1.00 87.12 95 SER A N 1
ATOM 753 C CA . SER A 1 95 ? 3.464 5.626 -4.591 1.00 87.12 95 SER A CA 1
ATOM 754 C C . SER A 1 95 ? 4.575 4.587 -4.496 1.00 87.12 95 SER A C 1
ATOM 756 O O . SER A 1 95 ? 4.710 3.934 -3.460 1.00 87.12 95 SER A O 1
ATOM 758 N N . LEU A 1 96 ? 5.348 4.416 -5.564 1.00 86.69 96 LEU A N 1
ATOM 759 C CA . LEU A 1 96 ? 6.373 3.387 -5.710 1.00 86.69 96 LEU A CA 1
ATOM 760 C C . LEU A 1 96 ? 7.729 4.015 -6.078 1.00 86.69 96 LEU A C 1
ATOM 762 O O . LEU A 1 96 ? 7.757 4.941 -6.883 1.00 86.69 96 LEU A O 1
ATOM 766 N N . PRO A 1 97 ? 8.853 3.490 -5.554 1.00 82.75 97 PRO A N 1
ATOM 767 C CA . PRO A 1 97 ? 10.193 4.020 -5.837 1.00 82.75 97 PRO A CA 1
ATOM 768 C C . PRO A 1 97 ? 10.764 3.565 -7.182 1.00 82.75 97 PRO A C 1
ATOM 770 O O . PRO A 1 97 ? 11.844 3.997 -7.581 1.00 82.75 97 PRO A O 1
ATOM 773 N N . TYR A 1 98 ? 10.087 2.627 -7.835 1.00 84.12 98 TYR A N 1
ATOM 774 C CA . TYR A 1 98 ? 10.450 2.065 -9.124 1.00 84.12 98 TYR A CA 1
ATOM 775 C C . TYR A 1 98 ? 9.215 1.424 -9.760 1.00 84.12 98 TYR A C 1
ATOM 777 O O . TYR A 1 98 ? 8.247 1.064 -9.080 1.00 84.12 98 TYR A O 1
ATOM 785 N N . SER A 1 99 ? 9.267 1.259 -11.076 1.00 85.81 99 SER A N 1
ATOM 786 C CA . SER A 1 99 ? 8.209 0.609 -11.841 1.00 85.81 99 SER A CA 1
ATOM 787 C C . SER A 1 99 ? 8.289 -0.916 -11.741 1.00 85.81 99 SER A C 1
ATOM 789 O O . SER A 1 99 ? 9.345 -1.489 -11.474 1.00 85.81 99 SER A O 1
ATOM 791 N N . PHE A 1 100 ? 7.155 -1.573 -11.975 1.00 87.81 100 PHE A N 1
ATOM 792 C CA . PHE A 1 100 ? 7.049 -3.030 -12.031 1.00 87.81 100 PHE A CA 1
ATOM 793 C C . PHE A 1 100 ? 6.753 -3.467 -13.460 1.00 87.81 100 PHE A C 1
ATOM 795 O O . PHE A 1 100 ? 6.012 -2.793 -14.180 1.00 87.81 100 PHE A O 1
ATOM 802 N N . GLU A 1 101 ? 7.278 -4.626 -13.843 1.00 89.75 101 GLU A N 1
ATOM 803 C CA . GLU A 1 101 ? 6.963 -5.229 -15.132 1.00 89.75 101 GLU A CA 1
ATOM 804 C C . GLU A 1 101 ? 5.490 -5.675 -15.187 1.00 89.75 101 GLU A C 1
ATOM 806 O O . GLU A 1 101 ? 4.918 -6.060 -14.160 1.00 89.75 101 GLU A O 1
ATOM 811 N N . PRO A 1 102 ? 4.860 -5.707 -16.377 1.00 89.69 102 PRO A N 1
ATOM 812 C CA . PRO A 1 102 ? 3.450 -6.079 -16.513 1.00 89.69 102 PRO A CA 1
ATOM 813 C C . PRO A 1 102 ? 3.089 -7.430 -15.880 1.00 89.69 102 PRO A C 1
ATOM 815 O O . PRO A 1 102 ? 2.031 -7.556 -15.266 1.00 89.69 102 PRO A O 1
ATOM 818 N N . SER A 1 103 ? 3.979 -8.423 -15.973 1.00 90.19 103 SER A N 1
ATOM 819 C CA . SER A 1 103 ? 3.789 -9.740 -15.351 1.00 90.19 103 SER A CA 1
ATOM 820 C C . SER A 1 103 ? 3.787 -9.678 -13.823 1.00 90.19 103 SER A C 1
ATOM 822 O O . SER A 1 103 ? 3.024 -10.392 -13.178 1.00 90.19 103 SER A O 1
ATOM 824 N N . GLN A 1 104 ? 4.601 -8.803 -13.230 1.00 90.06 104 GLN A N 1
ATOM 825 C CA . GLN A 1 104 ? 4.644 -8.602 -11.782 1.00 90.06 104 GLN A CA 1
ATOM 826 C C . GLN A 1 104 ? 3.369 -7.911 -11.294 1.00 90.06 104 GLN A C 1
ATOM 828 O O . GLN A 1 104 ? 2.832 -8.265 -10.245 1.00 90.06 104 GLN A O 1
ATOM 833 N N . ILE A 1 105 ? 2.855 -6.948 -12.068 1.00 91.00 105 ILE A N 1
ATOM 834 C CA . ILE A 1 105 ? 1.584 -6.275 -11.777 1.00 91.00 105 ILE A CA 1
ATOM 835 C C . ILE A 1 105 ? 0.439 -7.292 -11.786 1.00 91.00 105 ILE A C 1
ATOM 837 O O . ILE A 1 105 ? -0.327 -7.340 -10.824 1.00 91.00 105 ILE A O 1
ATOM 841 N N . GLU A 1 106 ? 0.356 -8.142 -12.814 1.00 91.62 106 GLU A N 1
ATOM 842 C CA . GLU A 1 106 ? -0.650 -9.209 -12.906 1.00 91.62 106 GLU A CA 1
ATOM 843 C C . GLU A 1 106 ? -0.570 -10.166 -11.704 1.00 91.62 106 GLU A C 1
ATOM 845 O O . GLU A 1 106 ? -1.582 -10.470 -11.062 1.00 91.62 106 GLU A O 1
ATOM 850 N N . ASP A 1 107 ? 0.641 -10.570 -11.321 1.00 90.38 107 ASP A N 1
ATOM 851 C CA . ASP A 1 107 ? 0.872 -11.412 -10.149 1.00 90.38 107 ASP A CA 1
ATOM 852 C C . ASP A 1 107 ? 0.364 -10.758 -8.853 1.00 90.38 107 ASP A C 1
ATOM 854 O O . ASP A 1 107 ? -0.273 -11.422 -8.023 1.00 90.38 107 ASP A O 1
ATOM 858 N N . ILE A 1 108 ? 0.596 -9.452 -8.676 1.00 91.38 108 ILE A N 1
ATOM 859 C CA . ILE A 1 108 ? 0.088 -8.679 -7.532 1.00 91.38 108 ILE A CA 1
ATOM 860 C C . ILE A 1 108 ? -1.442 -8.564 -7.592 1.00 91.38 108 ILE A C 1
ATOM 862 O O . ILE A 1 108 ? -2.103 -8.707 -6.559 1.00 91.38 108 ILE A O 1
ATOM 866 N N . GLU A 1 109 ? -2.040 -8.353 -8.766 1.00 92.38 109 GLU A N 1
ATOM 867 C CA . GLU A 1 109 ? -3.497 -8.298 -8.929 1.00 92.38 109 GLU A CA 1
ATOM 868 C C . GLU A 1 109 ? -4.171 -9.613 -8.532 1.00 92.38 109 GLU A C 1
ATOM 870 O O . GLU A 1 109 ? -5.168 -9.609 -7.796 1.00 92.38 109 GLU A O 1
ATOM 875 N N . VAL A 1 110 ? -3.607 -10.742 -8.971 1.00 89.88 110 VAL A N 1
ATOM 876 C CA . VAL A 1 110 ? -4.121 -12.086 -8.690 1.00 89.88 110 VAL A CA 1
ATOM 877 C C . VAL A 1 110 ? -3.938 -12.439 -7.213 1.00 89.88 110 VAL A C 1
ATOM 879 O O . VAL A 1 110 ? -4.918 -12.739 -6.520 1.00 89.88 110 VAL A O 1
ATOM 882 N N . LYS A 1 111 ? -2.706 -12.359 -6.688 1.00 88.81 111 LYS A N 1
ATOM 883 C CA . LYS A 1 111 ? -2.382 -12.717 -5.288 1.00 88.81 111 LYS A CA 1
ATOM 884 C C . LYS A 1 111 ? -3.037 -11.763 -4.292 1.00 88.81 111 LYS A C 1
ATOM 886 O O . LYS A 1 111 ? -3.471 -12.175 -3.207 1.00 88.81 111 LYS A O 1
ATOM 891 N N . GLY A 1 112 ? -3.095 -10.488 -4.658 1.00 85.81 112 GLY A N 1
ATOM 892 C CA . GLY A 1 112 ? -3.705 -9.415 -3.895 1.00 85.81 112 GLY A CA 1
ATOM 893 C C . GLY A 1 112 ? -5.218 -9.353 -4.048 1.00 85.81 112 GLY A C 1
ATOM 894 O O . GLY A 1 112 ? -5.846 -8.691 -3.234 1.00 85.81 112 GLY A O 1
ATOM 895 N N . ARG A 1 113 ? -5.837 -10.041 -5.020 1.00 90.44 113 ARG A N 1
ATOM 896 C CA . ARG A 1 113 ? -7.270 -9.921 -5.365 1.00 90.44 113 ARG A CA 1
ATOM 897 C C . ARG A 1 113 ? -7.705 -8.457 -5.459 1.00 90.44 113 ARG A C 1
ATOM 899 O O . ARG A 1 113 ? -8.635 -8.034 -4.764 1.00 90.44 113 ARG A O 1
ATOM 906 N N . VAL A 1 114 ? -7.003 -7.693 -6.280 1.00 92.75 114 VAL A N 1
ATOM 907 C CA . VAL A 1 114 ? -7.256 -6.268 -6.517 1.00 92.75 114 VAL A CA 1
ATOM 908 C C . VAL A 1 114 ? -7.426 -6.003 -8.011 1.00 92.75 114 VAL A C 1
ATOM 910 O O . VAL A 1 114 ? -7.431 -6.934 -8.818 1.00 92.75 114 VAL A O 1
ATOM 913 N N . GLU A 1 115 ? -7.692 -4.751 -8.350 1.00 93.56 115 GLU A N 1
ATOM 914 C CA . GLU A 1 115 ? -7.611 -4.198 -9.701 1.00 93.56 115 GLU A CA 1
ATOM 915 C C . GLU A 1 115 ? -6.659 -2.996 -9.621 1.00 93.56 115 GLU A C 1
ATOM 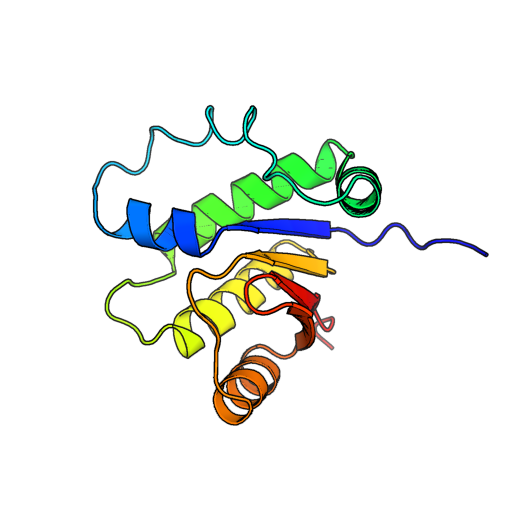917 O O . GLU A 1 115 ? -6.916 -2.060 -8.857 1.00 93.56 115 GLU A O 1
ATOM 922 N N . ILE A 1 116 ? -5.541 -3.048 -10.338 1.00 92.25 116 ILE A N 1
ATOM 923 C CA . ILE A 1 116 ? -4.499 -2.024 -10.358 1.00 92.25 116 ILE A CA 1
ATOM 924 C C . ILE A 1 116 ? -4.658 -1.213 -11.636 1.00 92.25 116 ILE A C 1
ATOM 926 O O . ILE A 1 116 ? -4.569 -1.713 -12.751 1.00 92.25 116 ILE A O 1
ATOM 930 N N . LYS A 1 117 ? -4.860 0.090 -11.467 1.00 91.00 117 LYS A N 1
ATOM 931 C CA . LYS A 1 117 ? -4.760 1.063 -12.543 1.00 91.00 117 LYS A CA 1
ATOM 932 C C . LYS A 1 117 ? -3.474 1.856 -12.362 1.00 91.00 117 LYS A C 1
ATOM 934 O O . LYS A 1 117 ? -3.405 2.708 -11.477 1.00 91.00 117 LYS A O 1
ATOM 939 N N . VAL A 1 118 ? -2.494 1.601 -13.219 1.00 87.94 118 VAL A N 1
ATOM 940 C CA . VAL A 1 118 ? -1.283 2.423 -13.324 1.00 87.94 118 VAL A CA 1
ATOM 941 C C . VAL A 1 118 ? -1.696 3.817 -13.806 1.00 87.94 118 VAL A C 1
ATOM 943 O O . VAL A 1 118 ? -2.402 3.943 -14.811 1.00 87.94 118 VAL A O 1
ATOM 946 N N . LEU A 1 119 ? -1.366 4.852 -13.034 1.00 84.69 119 LEU A N 1
ATOM 947 C CA . LEU A 1 119 ? -1.637 6.245 -13.398 1.00 84.69 119 LEU A CA 1
ATOM 948 C C . LEU A 1 119 ? -0.442 6.831 -14.153 1.00 84.69 119 LEU A C 1
ATOM 950 O O . LEU A 1 119 ? -0.635 7.470 -15.184 1.00 84.69 119 LEU A O 1
ATOM 954 N N . ASP A 1 120 ? 0.757 6.554 -13.646 1.00 84.12 120 ASP A N 1
ATOM 955 C CA . ASP A 1 120 ? 2.063 6.877 -14.217 1.00 84.12 120 ASP A CA 1
ATOM 956 C C . ASP A 1 120 ? 3.119 5.881 -13.682 1.00 84.12 120 ASP A C 1
ATOM 958 O O . ASP A 1 120 ? 2.760 4.873 -13.068 1.00 84.12 120 ASP A O 1
ATOM 962 N N . GLU A 1 121 ? 4.403 6.129 -13.952 1.00 79.56 121 GLU A N 1
ATOM 963 C CA . GLU A 1 121 ? 5.520 5.227 -13.621 1.00 79.56 121 GLU A CA 1
ATOM 964 C C . GLU A 1 121 ? 5.693 4.966 -12.116 1.00 79.56 121 GLU A C 1
ATOM 966 O O . GLU A 1 121 ? 6.209 3.909 -11.741 1.00 79.56 121 GLU A O 1
ATOM 971 N N . GLU A 1 122 ? 5.230 5.890 -11.271 1.00 82.88 122 GLU A N 1
ATOM 972 C CA . GLU A 1 122 ? 5.436 5.884 -9.819 1.00 82.88 122 GLU A CA 1
ATOM 973 C C . GLU A 1 122 ? 4.114 5.745 -9.044 1.00 82.88 122 GLU A C 1
ATOM 975 O O . GLU A 1 122 ? 4.122 5.349 -7.880 1.00 82.88 122 GLU A O 1
ATOM 980 N N . HIS A 1 123 ? 2.964 6.034 -9.665 1.00 84.25 123 HIS A N 1
ATOM 981 C CA . HIS A 1 123 ? 1.676 6.108 -8.971 1.00 84.25 123 HIS A CA 1
ATOM 982 C C . HIS A 1 123 ? 0.651 5.103 -9.476 1.00 84.25 123 HIS A C 1
ATOM 984 O O . HIS A 1 123 ? 0.247 5.090 -10.646 1.00 84.25 123 HIS A O 1
ATOM 990 N N . TRP A 1 124 ? 0.121 4.308 -8.550 1.00 89.69 124 TRP A N 1
ATOM 991 C CA . TRP A 1 124 ? -0.936 3.341 -8.818 1.00 89.69 124 TRP A CA 1
ATOM 992 C C . TRP A 1 124 ? -2.227 3.681 -8.085 1.00 89.69 124 TRP A C 1
ATOM 994 O O . TRP A 1 124 ? -2.257 4.106 -6.928 1.00 89.69 124 TRP A O 1
ATOM 1004 N N . LYS A 1 125 ? -3.338 3.396 -8.763 1.00 89.56 125 LYS A N 1
ATOM 1005 C CA . LYS A 1 125 ? -4.675 3.348 -8.186 1.00 89.56 125 LYS A CA 1
ATOM 1006 C C . LYS A 1 125 ? -5.129 1.915 -8.038 1.00 89.56 125 LYS A C 1
ATOM 1008 O O . LYS A 1 125 ? -5.505 1.280 -9.016 1.00 89.56 125 LYS A O 1
ATOM 1013 N N . VAL A 1 126 ? -5.170 1.438 -6.802 1.00 91.50 126 VAL A N 1
ATOM 1014 C CA . VAL A 1 126 ? -5.552 0.066 -6.492 1.00 91.50 126 VAL A CA 1
ATOM 1015 C C . VAL A 1 126 ? -6.965 0.033 -5.937 1.00 91.50 126 VAL A C 1
ATOM 1017 O O . VAL A 1 126 ? -7.274 0.650 -4.922 1.00 91.50 126 VAL A O 1
ATOM 1020 N N . LYS A 1 127 ? -7.851 -0.700 -6.599 1.00 92.31 127 LYS A N 1
ATOM 1021 C CA . LYS A 1 127 ? -9.209 -0.952 -6.126 1.00 92.31 127 LYS A CA 1
ATOM 1022 C C . LYS A 1 127 ? -9.259 -2.327 -5.477 1.00 92.31 127 LYS A C 1
ATOM 1024 O O . LYS A 1 127 ? -8.967 -3.346 -6.105 1.00 92.31 127 LYS A O 1
ATOM 1029 N N . ILE A 1 128 ? -9.650 -2.353 -4.212 1.00 90.56 128 ILE A N 1
ATOM 1030 C CA . ILE A 1 128 ? -9.693 -3.575 -3.422 1.00 90.56 128 ILE A CA 1
ATOM 1031 C C . ILE A 1 128 ? -11.030 -4.269 -3.669 1.00 90.56 128 ILE A C 1
ATOM 1033 O O . ILE A 1 128 ? -12.098 -3.691 -3.467 1.00 90.56 128 ILE A O 1
ATOM 1037 N N . LYS A 1 129 ? -10.981 -5.519 -4.145 1.00 86.25 129 LYS A N 1
ATOM 1038 C CA . LYS A 1 129 ? -12.188 -6.331 -4.337 1.00 86.25 129 LYS A CA 1
ATOM 1039 C C . LYS A 1 129 ? -12.696 -6.768 -2.960 1.00 86.25 129 LYS A C 1
ATOM 1041 O O . LYS A 1 129 ? -11.914 -7.278 -2.150 1.00 86.25 129 LYS A O 1
ATOM 1046 N N . ALA A 1 130 ? -13.990 -6.578 -2.700 1.00 74.56 130 ALA A N 1
ATOM 1047 C CA . ALA A 1 130 ? -14.622 -7.046 -1.469 1.00 74.56 130 ALA A CA 1
ATOM 1048 C C . ALA A 1 130 ? -14.390 -8.557 -1.287 1.00 74.56 130 ALA A C 1
ATOM 1050 O O . ALA A 1 130 ? -14.308 -9.303 -2.267 1.00 74.56 130 ALA A O 1
ATOM 1051 N N . ALA A 1 131 ? -14.225 -9.002 -0.039 1.00 63.47 131 ALA A N 1
ATOM 1052 C CA . ALA A 1 131 ? -14.235 -10.430 0.259 1.00 63.47 131 ALA A CA 1
ATOM 1053 C C . ALA A 1 131 ? -15.658 -10.944 0.001 1.00 63.47 131 ALA A C 1
ATOM 1055 O O . ALA A 1 131 ? -16.602 -10.438 0.605 1.00 63.47 131 ALA A O 1
ATOM 1056 N N . HIS A 1 132 ? -15.791 -11.853 -0.961 1.00 51.19 132 HIS A N 1
ATOM 1057 C CA . HIS A 1 132 ? -17.051 -12.498 -1.314 1.00 51.19 132 HIS A CA 1
ATOM 1058 C C . HIS A 1 132 ? -17.290 -13.733 -0.444 1.00 51.19 132 HIS A C 1
ATOM 1060 O O . HIS A 1 132 ? -16.274 -14.334 -0.014 1.00 51.19 132 HIS A O 1
#

pLDDT: mean 75.64, std 16.94, range [29.12, 93.75]

Radius of gyration: 14.17 Å; Cα contacts (8 Å, |Δi|>4): 157; chains: 1; bounding box: 40×32×33 Å

Foldseek 3Di:
DDPPLAQEEEDEVVVVLVPLVDDDPPDPLVVLVPPPDPDPPVVCVSQPDPSHSVLHSQLSSVLSVPAHPPDDVLVSLLVSLVSSQVSRHQKYKYFAPFADDPVSVVSSCVSNVWDWDDPDGGIIIIGRDHDD

Mean predicted aligned error: 8.85 Å

Sequence (132 aa):
MKKSQRVTASFDYTDFLAHSSASPRWRFIDALQSIAPIFSTTWRHQLASESTQDKEQLLWESALVHLSSTNGDESNLSRLMKLARSQGIECLMLSLPYSFEPSQIEDIEVKGRVEIKVLDEEHWKVKIKAAH

Solvent-accessible surface area (backbone atoms only — not comparable to full-atom values): 7740 Å² total; per-residue (Å²): 134,86,78,74,87,59,48,33,35,63,45,55,49,41,60,46,55,62,50,75,77,50,89,70,102,77,78,51,78,78,49,60,77,74,58,72,70,97,58,58,77,75,54,51,72,66,43,79,48,75,75,23,55,58,49,29,53,54,45,50,59,50,42,76,72,71,48,52,96,88,51,59,65,57,60,34,52,23,47,50,46,49,53,36,46,76,73,63,35,39,30,42,40,36,36,42,81,61,71,74,57,73,70,53,51,51,50,26,26,63,75,26,48,39,47,76,43,77,75,52,74,40,36,35,42,33,38,47,58,77,89,126

Secondary structure (DSSP, 8-state):
-------EEEEEHHHHHHHHTS--TTSSTTTTTT------HHHHHHH-SHHHHHHHHHHHHHHHHH--TTS-HHHHHHHHHHHHHHTT-SEEEEE-SS---HHHHHHHHHHHTEEEEE-SSSEEEEEEPPP-

Organism: NCBI:txid1481914

Nearest PDB structures (foldseek):
  4gz1-assembly3_A  TM=5.960E-01  e=1.204E+00  Mus musculus
  5inm-assembly3_C  TM=5.748E-01  e=1.842E+00  Mus musculus
  2q74-ass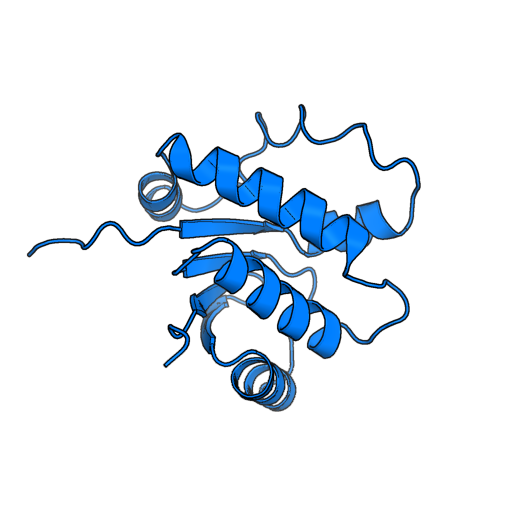embly1_C  TM=4.977E-01  e=2.210E+00  Mycobacterium tuberculosis H37Rv
  2q74-assembly2_B-2  TM=4.926E-01  e=3.182E+00  Mycobacterium tuberculosis H37Rv
  4gew-assembly1_A-2  TM=4.688E-01  e=2.652E+00  Caenorhabditis elegans